Protein AF-A0A7G3AH20-F1 (afdb_monomer)

Structure (mmCIF, N/CA/C/O backbone):
data_AF-A0A7G3AH20-F1
#
_entry.id   AF-A0A7G3AH20-F1
#
loop_
_atom_site.group_PDB
_atom_site.id
_atom_site.type_symbol
_atom_site.label_atom_id
_atom_site.label_alt_id
_atom_site.label_comp_id
_atom_site.label_asym_id
_atom_site.label_entity_id
_atom_site.label_seq_id
_atom_site.pdbx_PDB_ins_code
_atom_site.Cartn_x
_atom_site.Cartn_y
_atom_site.Cartn_z
_atom_site.occupancy
_atom_site.B_iso_or_equiv
_atom_site.auth_seq_id
_atom_site.auth_comp_id
_atom_site.auth_asym_id
_atom_site.auth_atom_id
_atom_site.pdbx_PDB_model_num
ATOM 1 N N . MET A 1 1 ? 38.135 8.025 14.217 1.00 63.28 1 MET A N 1
ATOM 2 C CA . MET A 1 1 ? 37.709 9.437 14.340 1.00 63.28 1 MET A CA 1
ATOM 3 C C . MET A 1 1 ? 37.229 10.011 13.008 1.00 63.28 1 MET A C 1
ATOM 5 O O . MET A 1 1 ? 36.113 10.492 12.953 1.00 63.28 1 MET A O 1
ATOM 9 N N . LEU A 1 2 ? 37.978 9.910 11.902 1.00 77.06 2 LEU A N 1
ATOM 10 C CA . LEU A 1 2 ? 37.491 10.409 10.600 1.00 77.06 2 LEU A CA 1
ATOM 11 C C . LEU A 1 2 ? 36.298 9.595 10.045 1.00 77.06 2 LEU A C 1
ATOM 13 O O . LEU A 1 2 ? 35.326 10.167 9.565 1.00 77.06 2 LEU A O 1
ATOM 17 N N . LEU A 1 3 ? 36.318 8.267 10.230 1.00 77.50 3 LEU A N 1
ATOM 18 C CA . LEU A 1 3 ? 35.213 7.364 9.872 1.00 77.50 3 LEU A CA 1
ATOM 19 C C . LEU A 1 3 ? 33.913 7.673 10.640 1.00 77.50 3 LEU A C 1
ATOM 21 O O . LEU A 1 3 ? 32.831 7.589 10.074 1.00 77.50 3 LEU A O 1
ATOM 25 N N . THR A 1 4 ? 34.009 8.062 11.916 1.00 86.62 4 THR A N 1
ATOM 26 C CA . THR A 1 4 ? 32.836 8.378 12.746 1.00 86.62 4 THR A CA 1
ATOM 27 C C . THR A 1 4 ? 32.187 9.690 12.319 1.00 86.62 4 THR A C 1
ATOM 29 O O . THR A 1 4 ? 30.966 9.750 12.230 1.00 86.62 4 THR A O 1
ATOM 32 N N . PHE A 1 5 ? 32.978 10.711 11.965 1.00 83.31 5 PHE A N 1
ATOM 33 C CA . PHE A 1 5 ? 32.441 11.948 11.386 1.00 83.31 5 PHE A CA 1
ATOM 34 C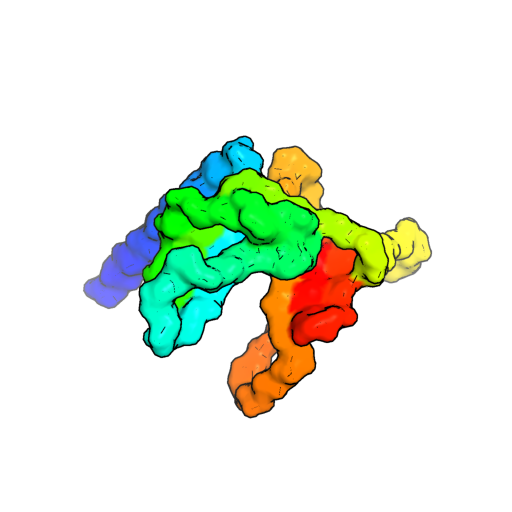 C . PHE A 1 5 ? 31.825 11.715 10.003 1.00 83.31 5 PHE A C 1
ATOM 36 O O . PHE A 1 5 ? 30.760 12.255 9.717 1.00 83.31 5 PHE A O 1
ATOM 43 N N . TYR A 1 6 ? 32.438 10.869 9.168 1.00 86.38 6 TYR A N 1
ATOM 44 C CA . TYR A 1 6 ? 31.867 10.500 7.871 1.00 86.38 6 TYR A CA 1
ATOM 45 C C . TYR A 1 6 ? 30.540 9.743 8.021 1.00 86.38 6 TYR A C 1
ATOM 47 O O . TYR A 1 6 ? 29.559 10.079 7.364 1.00 86.38 6 TYR A O 1
ATOM 55 N N . TYR A 1 7 ? 30.475 8.771 8.933 1.00 86.62 7 TYR A N 1
ATOM 56 C CA . TYR A 1 7 ? 29.250 8.028 9.227 1.00 86.62 7 TYR A CA 1
ATOM 57 C C . TYR A 1 7 ? 28.148 8.927 9.804 1.00 86.62 7 TYR A C 1
ATOM 59 O O . TYR A 1 7 ? 26.987 8.828 9.408 1.00 86.62 7 TYR A O 1
ATOM 67 N N . MET A 1 8 ? 28.508 9.857 10.691 1.00 89.12 8 MET A N 1
ATOM 68 C CA . MET A 1 8 ? 27.584 10.854 11.233 1.00 89.12 8 MET A CA 1
ATOM 69 C C . MET A 1 8 ? 27.041 11.777 10.130 1.00 89.12 8 MET A C 1
ATOM 71 O O . MET A 1 8 ? 25.841 12.028 10.070 1.00 89.12 8 MET A O 1
ATOM 75 N N . ALA A 1 9 ? 27.895 12.237 9.213 1.00 84.69 9 ALA A N 1
ATOM 76 C CA . ALA A 1 9 ? 27.461 13.046 8.077 1.00 84.69 9 ALA A CA 1
ATOM 77 C C . ALA A 1 9 ? 26.563 12.247 7.114 1.00 84.69 9 ALA A C 1
ATOM 79 O O . ALA A 1 9 ? 25.545 12.756 6.647 1.00 84.69 9 ALA A O 1
ATOM 80 N N . ALA A 1 10 ? 26.895 10.981 6.851 1.00 81.88 10 ALA A N 1
ATOM 81 C CA . ALA A 1 10 ? 26.105 10.107 5.990 1.00 81.88 10 ALA A CA 1
ATOM 82 C C . ALA A 1 10 ? 24.710 9.825 6.573 1.00 81.88 10 ALA A C 1
ATOM 84 O O . ALA A 1 10 ? 23.712 9.993 5.873 1.00 81.88 10 ALA A O 1
ATOM 85 N N . THR A 1 11 ? 24.626 9.474 7.858 1.00 84.50 11 THR A N 1
ATOM 86 C CA . THR A 1 11 ? 23.344 9.246 8.552 1.00 84.50 11 THR A CA 1
ATOM 87 C C . THR A 1 11 ? 22.512 10.523 8.646 1.00 84.50 11 THR A C 1
ATOM 89 O O . THR A 1 11 ? 21.292 10.473 8.469 1.00 84.50 11 THR A O 1
ATOM 92 N N . TRP A 1 12 ? 23.150 11.685 8.817 1.00 87.19 12 TRP A N 1
ATOM 93 C CA . TRP A 1 12 ? 22.473 12.982 8.759 1.00 87.19 12 TRP A CA 1
ATOM 94 C C . TRP A 1 12 ? 21.849 13.240 7.384 1.00 87.19 12 TRP A C 1
ATOM 96 O O . TRP A 1 12 ? 20.662 13.556 7.284 1.00 87.19 12 TRP A O 1
ATOM 106 N N . ILE A 1 13 ? 22.630 13.090 6.309 1.00 80.56 13 ILE A N 1
ATOM 107 C CA . ILE A 1 13 ? 22.155 13.310 4.935 1.00 80.56 13 ILE A CA 1
ATOM 108 C C . ILE A 1 13 ? 21.027 12.330 4.599 1.00 80.56 13 ILE A C 1
ATOM 110 O O . ILE A 1 13 ? 20.018 12.732 4.019 1.00 80.56 13 ILE A O 1
ATOM 114 N N . GLN A 1 14 ? 21.165 11.060 4.983 1.00 78.56 14 GLN A N 1
ATOM 115 C CA . GLN A 1 14 ? 20.120 10.052 4.799 1.00 78.56 14 GLN A CA 1
ATOM 116 C C . GLN A 1 14 ? 18.836 10.423 5.546 1.00 78.56 14 GLN A C 1
ATOM 118 O O . GLN A 1 14 ? 17.768 10.427 4.934 1.00 78.56 14 GLN A O 1
ATOM 123 N N . SER A 1 15 ? 18.940 10.815 6.818 1.00 80.25 15 SER A N 1
ATOM 124 C CA . SER A 1 15 ? 17.786 11.241 7.621 1.00 80.25 15 SER A CA 1
ATOM 125 C C . SER A 1 15 ? 17.086 12.443 6.992 1.00 80.25 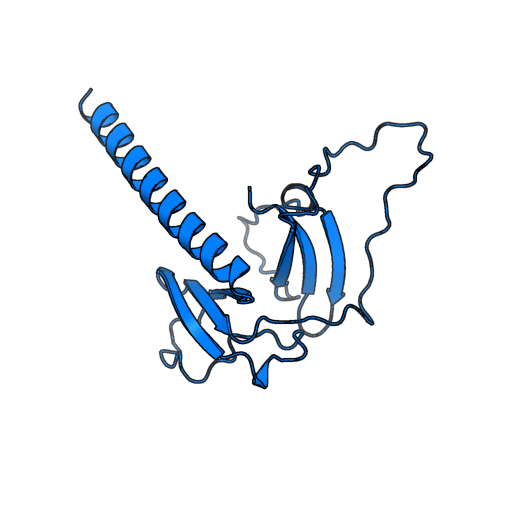15 SER A C 1
ATOM 127 O O . SER A 1 15 ? 15.861 12.468 6.895 1.00 80.25 15 SER A O 1
ATOM 129 N N . TRP A 1 16 ? 17.848 13.419 6.489 1.00 77.31 16 TRP A N 1
ATOM 130 C CA . TRP A 1 16 ? 17.282 14.587 5.816 1.00 77.31 16 TRP A CA 1
ATOM 131 C C . TRP A 1 16 ? 16.556 14.223 4.516 1.00 77.31 16 TRP A C 1
ATOM 133 O O . TRP A 1 16 ? 15.446 14.703 4.270 1.00 77.31 16 TRP A O 1
ATOM 143 N N . ARG A 1 17 ? 17.141 13.333 3.706 1.00 80.38 17 ARG A N 1
ATOM 144 C CA . ARG A 1 17 ? 16.506 12.831 2.478 1.00 80.38 17 ARG A CA 1
ATOM 145 C C . ARG A 1 17 ? 15.203 12.097 2.783 1.00 80.38 17 ARG A C 1
ATOM 147 O O . ARG A 1 17 ? 14.208 12.374 2.119 1.00 80.38 17 ARG A O 1
ATOM 154 N N . LEU A 1 18 ? 15.192 11.228 3.795 1.00 78.94 18 LEU A N 1
ATOM 155 C CA . LEU A 1 18 ? 13.996 10.487 4.204 1.00 78.94 18 LEU A CA 1
ATOM 156 C C . LEU A 1 18 ? 12.885 11.443 4.651 1.00 78.94 18 LEU A C 1
ATOM 158 O O . LEU A 1 18 ? 11.756 11.350 4.178 1.00 78.94 18 LEU A O 1
ATOM 162 N N . ARG A 1 19 ? 13.235 12.434 5.479 1.00 80.69 19 ARG A N 1
ATOM 163 C CA . ARG A 1 19 ? 12.296 13.443 5.988 1.00 80.69 19 ARG A CA 1
ATOM 164 C C . ARG A 1 19 ? 11.688 14.298 4.874 1.00 80.69 19 ARG A C 1
ATOM 166 O O . ARG A 1 19 ? 10.519 14.654 4.948 1.00 80.69 19 ARG A O 1
ATOM 173 N N . SER A 1 20 ? 12.473 14.612 3.842 1.00 79.19 20 SER A N 1
ATOM 174 C CA . SER A 1 20 ? 12.021 15.356 2.658 1.00 79.19 20 SER A CA 1
ATOM 175 C C . SER A 1 20 ? 11.088 14.532 1.765 1.00 79.19 20 SER A C 1
ATOM 177 O O . SER A 1 20 ? 10.091 15.046 1.263 1.00 79.19 20 SER A O 1
ATOM 179 N N . VAL A 1 21 ? 11.376 13.241 1.571 1.00 78.50 21 VAL A N 1
ATOM 180 C CA . VAL A 1 21 ? 10.478 12.336 0.832 1.00 78.50 21 VAL A CA 1
ATOM 181 C C . VAL A 1 21 ? 9.167 12.165 1.589 1.00 78.50 21 VAL A C 1
ATOM 183 O O . VAL A 1 21 ? 8.098 12.300 1.000 1.00 78.50 21 VAL A O 1
ATOM 186 N N . PHE A 1 22 ? 9.253 11.946 2.896 1.00 80.00 22 PHE A N 1
ATOM 187 C CA . PHE A 1 22 ? 8.095 11.791 3.758 1.00 80.00 22 PHE A CA 1
ATOM 188 C C . PHE A 1 22 ? 7.206 13.039 3.749 1.00 80.00 22 PHE A C 1
ATOM 190 O O . PHE A 1 22 ? 6.019 12.929 3.474 1.00 80.00 22 PHE A O 1
ATOM 197 N N . SER A 1 23 ? 7.772 14.242 3.910 1.00 79.94 23 SER A N 1
ATOM 198 C CA . SER A 1 23 ? 6.975 15.476 3.864 1.00 79.94 23 SER A CA 1
ATOM 199 C C . SER A 1 23 ? 6.276 15.689 2.516 1.00 79.94 23 SER A C 1
ATOM 201 O O . SER A 1 23 ? 5.142 16.169 2.479 1.00 79.94 23 SER A O 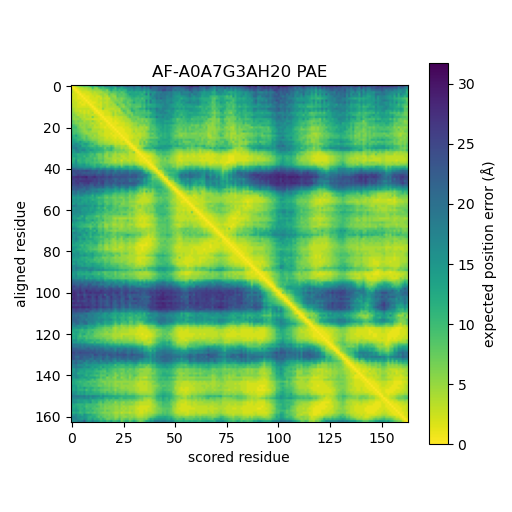1
ATOM 203 N N . ARG A 1 24 ? 6.911 15.286 1.406 1.00 80.19 24 ARG A N 1
ATOM 204 C CA . ARG A 1 24 ? 6.290 15.297 0.071 1.00 80.19 24 ARG A CA 1
ATOM 205 C C . ARG A 1 24 ? 5.142 14.298 -0.033 1.00 80.19 24 ARG A C 1
ATOM 207 O O . ARG A 1 24 ? 4.104 14.649 -0.581 1.00 80.19 24 ARG A O 1
ATOM 214 N N . ILE A 1 25 ? 5.317 13.084 0.488 1.00 80.81 25 ILE A N 1
ATOM 215 C CA . ILE A 1 25 ? 4.277 12.048 0.511 1.00 80.81 25 ILE A CA 1
ATOM 216 C C . ILE A 1 25 ? 3.076 12.533 1.327 1.00 80.81 25 ILE A C 1
ATOM 218 O O . ILE A 1 25 ? 1.964 12.558 0.803 1.00 80.81 25 ILE A O 1
ATOM 222 N N . THR A 1 26 ? 3.303 13.005 2.556 1.00 79.06 26 THR A N 1
ATOM 223 C CA . THR A 1 26 ? 2.243 13.508 3.441 1.00 79.06 26 THR A CA 1
ATOM 224 C C . THR A 1 26 ? 1.482 14.665 2.800 1.00 79.06 26 THR A C 1
ATOM 226 O O . THR A 1 26 ? 0.257 14.641 2.756 1.00 79.06 26 THR A O 1
ATOM 229 N N . SER A 1 27 ? 2.194 15.639 2.220 1.00 77.44 27 SER A N 1
ATOM 230 C CA . SER A 1 27 ? 1.568 16.777 1.534 1.00 77.44 27 SER A CA 1
ATOM 231 C C . SER A 1 27 ? 0.703 16.357 0.344 1.00 77.44 27 SER A C 1
ATOM 233 O O . SER A 1 27 ? -0.280 17.028 0.040 1.00 77.44 27 SER A O 1
ATOM 235 N N . LYS A 1 28 ? 1.064 15.280 -0.361 1.00 78.31 28 LYS A N 1
ATOM 236 C CA . LYS A 1 28 ? 0.314 14.810 -1.533 1.00 78.31 28 LYS A CA 1
ATOM 237 C C . LYS A 1 28 ? -0.876 13.941 -1.141 1.00 78.31 28 LYS A C 1
ATOM 239 O O . LYS A 1 28 ? -1.934 14.069 -1.751 1.00 78.31 28 LYS A O 1
ATOM 244 N N . LEU A 1 29 ? -0.747 13.145 -0.081 1.00 76.31 29 LEU A N 1
ATOM 245 C CA . LEU A 1 29 ? -1.862 12.400 0.511 1.00 76.31 29 LEU A CA 1
ATOM 246 C C . LEU A 1 29 ? -2.986 13.339 0.976 1.00 76.31 29 LEU A C 1
ATOM 248 O O . LEU A 1 29 ? -4.157 13.056 0.732 1.00 76.31 29 LEU A O 1
ATOM 252 N N . THR A 1 30 ? -2.647 14.502 1.544 1.00 72.62 30 THR A N 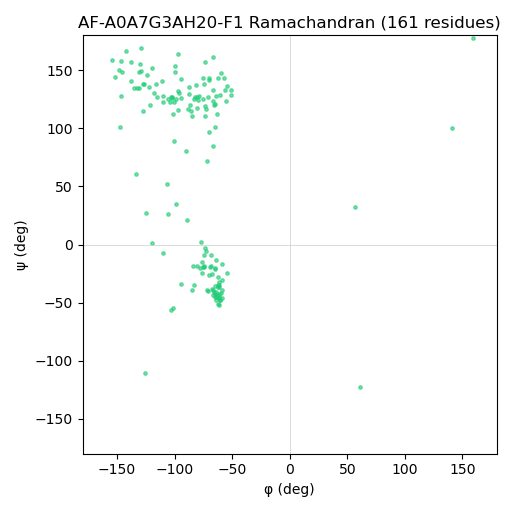1
ATOM 253 C CA . THR A 1 30 ? -3.647 15.510 1.942 1.00 72.62 30 THR A CA 1
ATOM 254 C C . THR A 1 30 ? -4.368 16.179 0.764 1.00 72.62 30 THR A C 1
ATOM 256 O O . THR A 1 30 ? -5.444 16.735 0.948 1.00 72.62 30 THR A O 1
ATOM 259 N N . GLU A 1 31 ? -3.825 16.107 -0.458 1.00 76.56 31 GLU A N 1
ATOM 260 C CA . GLU A 1 31 ? -4.429 16.666 -1.683 1.00 76.56 31 GLU A CA 1
ATOM 261 C C . GLU A 1 31 ? -5.366 15.663 -2.405 1.00 76.56 31 GLU A C 1
ATOM 263 O O . GLU A 1 31 ? -5.615 15.802 -3.605 1.00 76.56 31 GLU A O 1
ATOM 268 N N . HIS A 1 32 ? -5.875 14.636 -1.707 1.00 78.62 32 HIS A N 1
ATOM 269 C CA . HIS A 1 32 ? -6.666 13.530 -2.279 1.00 78.62 32 HIS A CA 1
ATOM 270 C C . HIS A 1 32 ? -5.946 12.766 -3.408 1.00 78.62 32 HIS A C 1
ATOM 272 O O . HIS A 1 32 ? -6.577 12.271 -4.349 1.00 78.62 32 HIS A O 1
ATOM 278 N N . MET A 1 33 ? -4.616 12.674 -3.331 1.00 85.81 33 MET A N 1
ATOM 279 C CA . MET A 1 33 ? -3.809 11.858 -4.241 1.00 85.81 33 MET A CA 1
ATOM 280 C C . MET A 1 33 ? -3.447 10.529 -3.592 1.00 85.81 33 MET A C 1
ATOM 282 O O . MET A 1 33 ? -3.310 10.433 -2.373 1.00 85.81 33 MET A O 1
ATOM 286 N N . SER A 1 34 ? -3.223 9.517 -4.424 1.00 88.56 34 SER A N 1
ATOM 287 C CA . SER A 1 34 ? -2.650 8.245 -3.978 1.00 88.56 34 SER A CA 1
ATOM 288 C C . SER A 1 34 ? -1.167 8.200 -4.300 1.00 88.56 34 SER A C 1
ATOM 290 O O . SER A 1 34 ? -0.722 8.775 -5.293 1.00 88.56 34 SER A O 1
ATOM 292 N N . VAL A 1 35 ? -0.394 7.516 -3.465 1.00 90.12 35 VAL A N 1
ATOM 293 C CA . VAL A 1 35 ? 1.023 7.253 -3.716 1.00 90.12 35 VAL A CA 1
ATOM 294 C C . VAL A 1 35 ? 1.177 5.772 -4.012 1.00 90.12 35 VAL A C 1
ATOM 296 O O . VAL A 1 35 ? 0.703 4.944 -3.241 1.00 90.12 35 VAL A O 1
ATOM 299 N N . VAL A 1 36 ? 1.829 5.447 -5.125 1.00 90.12 36 VAL A N 1
ATOM 300 C CA . VAL A 1 36 ? 2.036 4.065 -5.566 1.00 90.12 36 VAL A CA 1
ATOM 301 C C . VAL A 1 36 ? 3.519 3.791 -5.715 1.00 90.12 36 VAL A C 1
ATOM 303 O O . VAL A 1 36 ? 4.252 4.590 -6.306 1.00 90.12 36 VAL A O 1
ATOM 306 N N . PHE A 1 37 ? 3.936 2.634 -5.208 1.00 89.25 37 PHE A N 1
ATOM 307 C CA . PHE A 1 37 ? 5.275 2.093 -5.379 1.00 89.25 37 PHE A CA 1
ATOM 308 C C . PHE A 1 37 ? 5.197 0.801 -6.181 1.00 89.25 37 PHE A C 1
ATOM 310 O O . PHE A 1 37 ? 4.439 -0.096 -5.828 1.00 89.25 37 PHE A O 1
ATOM 317 N N . TYR A 1 38 ? 5.969 0.709 -7.260 1.00 85.81 38 TYR A N 1
ATOM 318 C CA . TYR A 1 38 ? 5.989 -0.472 -8.117 1.00 85.81 38 TYR A CA 1
ATOM 319 C C . TYR A 1 38 ? 7.381 -0.705 -8.704 1.00 85.81 38 TYR A C 1
ATOM 321 O O . TYR A 1 38 ? 8.201 0.215 -8.812 1.00 85.81 38 TYR A O 1
ATOM 329 N N . ASN A 1 39 ? 7.634 -1.951 -9.098 1.00 82.38 39 ASN A N 1
ATOM 330 C CA . ASN A 1 39 ? 8.823 -2.332 -9.847 1.00 82.38 39 ASN A CA 1
ATOM 331 C C . ASN A 1 39 ? 8.458 -2.432 -11.325 1.00 82.38 39 ASN A C 1
ATOM 333 O O . ASN A 1 39 ? 7.546 -3.171 -11.685 1.00 82.38 39 ASN A O 1
ATOM 337 N N . LEU A 1 40 ? 9.176 -1.710 -12.183 1.00 75.81 40 LEU A N 1
ATOM 338 C CA . LEU A 1 40 ? 9.044 -1.861 -13.625 1.00 75.81 40 LEU A CA 1
ATOM 339 C C . LEU A 1 40 ? 10.145 -2.797 -14.149 1.00 75.81 40 LEU A C 1
ATOM 341 O O . LEU A 1 40 ? 11.314 -2.589 -13.807 1.00 75.81 40 LEU A O 1
ATOM 345 N N . PRO A 1 41 ? 9.816 -3.803 -14.980 1.00 66.75 41 PRO A N 1
ATOM 346 C CA . PRO A 1 41 ? 10.823 -4.624 -15.638 1.00 66.75 41 PRO A CA 1
ATOM 347 C C . PRO A 1 41 ? 11.781 -3.744 -16.446 1.00 66.75 41 PRO A C 1
ATOM 349 O O . PRO A 1 41 ? 11.343 -2.882 -17.208 1.00 66.75 41 PRO A O 1
ATOM 352 N N . SER A 1 42 ? 13.088 -3.972 -16.298 1.00 59.72 42 SER A N 1
ATOM 353 C CA . SER A 1 42 ? 14.152 -3.155 -16.905 1.00 59.72 42 SER A CA 1
ATOM 354 C C . SER A 1 42 ? 14.096 -3.070 -18.437 1.00 59.72 42 SER A C 1
ATOM 356 O O . SER A 1 42 ? 14.729 -2.197 -19.021 1.00 59.72 42 SER A O 1
ATOM 358 N N . GLU A 1 43 ? 13.353 -3.965 -19.091 1.00 57.28 43 GLU A N 1
ATOM 359 C CA . GLU A 1 43 ? 13.214 -4.027 -20.550 1.00 57.28 43 GLU A CA 1
ATOM 360 C C . GLU A 1 43 ? 12.138 -3.075 -21.097 1.00 57.28 43 GLU A C 1
ATOM 362 O O . GLU A 1 43 ? 12.168 -2.715 -22.274 1.00 57.28 43 GLU A O 1
ATOM 367 N N . ILE A 1 44 ? 11.214 -2.603 -20.252 1.00 56.84 44 ILE A N 1
ATOM 368 C CA . ILE A 1 44 ? 10.103 -1.738 -20.664 1.00 56.84 44 ILE A CA 1
ATOM 369 C C . ILE A 1 44 ? 10.455 -0.288 -20.310 1.00 56.84 44 ILE A C 1
ATOM 371 O O . ILE A 1 44 ? 10.145 0.221 -19.234 1.00 56.84 44 ILE A O 1
ATOM 375 N N . ASN A 1 45 ? 11.113 0.410 -21.238 1.00 53.75 45 ASN A N 1
ATOM 376 C CA . ASN A 1 45 ? 11.406 1.846 -21.107 1.00 53.75 45 ASN A CA 1
ATOM 377 C C . ASN A 1 45 ? 10.165 2.748 -21.287 1.00 53.75 45 ASN A C 1
ATOM 379 O O . ASN A 1 45 ? 10.237 3.958 -21.066 1.00 53.75 45 ASN A O 1
ATOM 383 N N . GLU A 1 46 ? 9.008 2.188 -21.646 1.00 53.44 46 GLU A N 1
ATOM 384 C CA . GLU A 1 46 ? 7.778 2.942 -21.894 1.00 53.44 46 GLU A CA 1
ATOM 385 C C . GLU A 1 46 ? 6.934 3.107 -20.624 1.00 53.44 46 GLU A C 1
ATOM 387 O O . GLU A 1 46 ? 5.925 2.441 -20.394 1.00 53.44 46 GLU A O 1
ATOM 392 N N . VAL A 1 47 ? 7.334 4.078 -19.803 1.00 53.69 47 VAL A N 1
ATOM 393 C CA . VAL A 1 47 ? 6.596 4.540 -18.609 1.00 53.69 47 VAL A CA 1
ATOM 394 C C . VAL A 1 47 ? 5.152 4.958 -18.936 1.00 53.69 47 VAL A C 1
ATOM 396 O O . VAL A 1 47 ? 4.288 4.934 -18.067 1.00 53.69 47 VAL A O 1
ATOM 399 N N . ALA A 1 48 ? 4.888 5.345 -20.186 1.00 50.12 48 ALA A N 1
ATOM 400 C CA . ALA A 1 48 ? 3.630 5.953 -20.606 1.00 50.12 48 ALA A CA 1
ATOM 401 C C . ALA A 1 48 ? 2.461 4.963 -20.760 1.00 50.12 48 ALA A C 1
ATOM 403 O O . ALA A 1 48 ? 1.311 5.379 -20.627 1.00 50.12 48 ALA A O 1
ATOM 404 N N . ASN A 1 49 ? 2.738 3.676 -21.010 1.00 51.00 49 ASN A N 1
ATOM 405 C CA . ASN A 1 49 ? 1.708 2.697 -21.391 1.00 51.00 49 ASN A CA 1
ATOM 406 C C . ASN A 1 49 ? 1.414 1.645 -20.313 1.00 51.00 49 ASN A C 1
ATOM 408 O O . ASN A 1 49 ? 0.471 0.871 -20.458 1.00 51.00 49 ASN A O 1
ATOM 412 N N . THR A 1 50 ? 2.187 1.617 -19.224 1.00 59.06 50 THR A N 1
ATOM 413 C CA . THR A 1 50 ? 1.949 0.666 -18.130 1.00 59.06 50 THR A CA 1
ATOM 414 C C . THR A 1 50 ? 0.871 1.225 -17.207 1.00 59.06 50 THR A C 1
ATOM 416 O O . THR A 1 50 ? 0.995 2.350 -16.718 1.00 59.06 50 THR A O 1
ATOM 419 N N . SER A 1 51 ? -0.198 0.464 -16.962 1.00 65.12 51 SER A N 1
ATOM 420 C CA . SER A 1 51 ? -1.218 0.835 -15.980 1.00 65.12 51 SER A CA 1
ATOM 421 C C . SER A 1 51 ? -0.592 0.849 -14.585 1.00 65.12 51 SER A C 1
ATOM 423 O O . SER A 1 51 ? -0.372 -0.192 -13.980 1.00 65.12 51 SER A O 1
ATOM 425 N N . VAL A 1 52 ? -0.273 2.044 -14.082 1.00 76.31 52 VAL A N 1
ATOM 426 C CA . VAL A 1 52 ? 0.305 2.222 -12.736 1.00 76.31 52 VAL A CA 1
ATOM 427 C C . VAL A 1 52 ? -0.739 2.022 -11.637 1.00 76.31 52 VAL A C 1
ATOM 429 O O . VAL A 1 52 ? -0.394 1.766 -10.489 1.00 76.31 52 VAL A O 1
ATOM 432 N N . SER A 1 53 ? -2.025 2.127 -11.977 1.00 83.12 53 SER A N 1
ATOM 433 C CA . SER A 1 53 ? -3.087 1.768 -11.050 1.00 83.12 53 SER A CA 1
ATOM 434 C C . SER A 1 53 ? -3.329 0.265 -11.048 1.00 83.12 53 SER A C 1
ATOM 436 O O . SER A 1 53 ? -3.461 -0.332 -12.112 1.00 83.12 53 SER A O 1
ATOM 438 N N . SER A 1 54 ? -3.506 -0.289 -9.851 1.00 83.94 54 SER A N 1
ATOM 439 C CA . SER A 1 54 ? -4.023 -1.640 -9.646 1.00 83.94 54 SER A CA 1
ATOM 440 C C . SER A 1 54 ? -5.390 -1.828 -10.297 1.00 83.94 54 SER A C 1
ATOM 442 O O . SER A 1 54 ? -6.222 -0.916 -10.261 1.00 83.94 54 SER A O 1
ATOM 444 N N . GLU A 1 55 ? 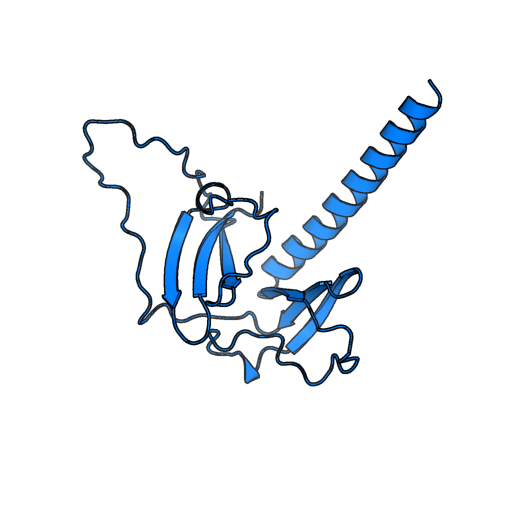-5.630 -3.021 -10.838 1.00 86.31 55 GLU A N 1
ATOM 445 C CA . GLU A 1 55 ? -6.923 -3.460 -11.381 1.00 86.31 55 GLU A CA 1
ATOM 446 C C . GLU A 1 55 ? -8.006 -3.567 -10.295 1.00 86.31 55 GLU A C 1
ATOM 448 O O . GLU A 1 55 ? -9.199 -3.515 -10.594 1.00 86.31 55 GLU A O 1
ATOM 453 N N . LEU A 1 56 ? -7.603 -3.682 -9.024 1.00 87.19 56 LEU A N 1
ATOM 454 C CA . LEU A 1 56 ? -8.513 -3.732 -7.878 1.00 87.19 56 LEU A CA 1
ATOM 455 C C . LEU A 1 56 ? -9.127 -2.364 -7.549 1.00 87.19 56 LEU A C 1
ATOM 457 O O . LEU A 1 56 ? -10.146 -2.281 -6.855 1.00 87.19 56 LEU A O 1
ATOM 461 N N . CYS A 1 57 ? -8.519 -1.285 -8.042 1.00 88.62 57 CYS A N 1
ATOM 462 C CA . CYS A 1 57 ? -9.031 0.064 -7.871 1.00 88.62 57 CYS A CA 1
ATOM 463 C C . CYS A 1 57 ? -10.175 0.319 -8.854 1.00 88.62 57 CYS A C 1
ATOM 465 O O . CYS A 1 57 ? -10.017 0.184 -10.061 1.00 88.62 57 CYS A O 1
ATOM 467 N N . SER A 1 58 ? -11.322 0.785 -8.370 1.00 87.56 58 SER A N 1
ATOM 468 C CA . SER A 1 58 ? -12.503 1.030 -9.208 1.00 87.56 58 SER A CA 1
ATOM 469 C C . SER A 1 58 ? -12.281 2.093 -10.292 1.00 87.56 58 SER A C 1
ATOM 471 O O . SER A 1 58 ? -12.887 2.048 -11.361 1.00 87.56 58 SER A O 1
ATOM 473 N N . ASN A 1 59 ? -11.372 3.033 -10.037 1.00 88.56 59 ASN A N 1
ATOM 474 C CA . ASN A 1 59 ? -11.021 4.140 -10.919 1.00 88.56 59 ASN A CA 1
ATOM 475 C C . ASN A 1 59 ? -9.658 3.954 -11.607 1.00 88.56 59 ASN A C 1
ATOM 477 O O . ASN A 1 59 ? -9.018 4.939 -11.987 1.00 88.56 59 ASN A O 1
ATOM 481 N N . TYR A 1 60 ? -9.215 2.707 -11.797 1.00 85.56 60 TYR A N 1
ATOM 482 C CA . TYR A 1 60 ? -7.884 2.408 -12.334 1.00 85.56 60 TYR A CA 1
ATOM 483 C C . TYR A 1 60 ? -7.603 2.984 -13.726 1.00 85.56 60 TYR A C 1
ATOM 485 O O . TYR A 1 60 ? -6.471 3.350 -14.030 1.00 85.56 60 TYR A O 1
ATOM 493 N N . THR A 1 61 ? -8.632 3.132 -14.562 1.00 85.44 61 THR A N 1
ATOM 494 C CA . THR A 1 61 ? -8.519 3.726 -15.906 1.00 85.44 61 THR A CA 1
ATOM 495 C C . THR A 1 61 ? -8.444 5.256 -15.894 1.00 85.44 61 THR A C 1
ATOM 497 O O . THR A 1 61 ? -7.999 5.872 -16.870 1.00 85.44 61 THR A O 1
ATOM 500 N N . GLN A 1 62 ? -8.888 5.877 -14.800 1.00 85.38 62 GLN A N 1
ATOM 501 C CA . GLN A 1 62 ? -8.969 7.328 -14.637 1.00 85.38 62 GLN A CA 1
ATOM 502 C C . GLN A 1 62 ? -7.730 7.888 -13.938 1.00 85.38 62 GLN A C 1
ATOM 504 O O . GLN A 1 62 ? -7.304 8.994 -14.264 1.00 85.38 62 GLN A O 1
ATOM 509 N N . ALA A 1 63 ? -7.149 7.132 -13.001 1.00 83.75 63 ALA A N 1
ATOM 510 C CA . ALA A 1 63 ? -5.951 7.522 -12.271 1.00 83.75 63 ALA A CA 1
ATOM 511 C C . ALA A 1 63 ? -4.739 7.636 -13.212 1.00 83.75 63 ALA A C 1
ATOM 513 O O . ALA A 1 63 ? -4.348 6.676 -13.879 1.00 83.75 63 ALA A O 1
ATOM 514 N N . ARG A 1 64 ? -4.127 8.824 -13.266 1.00 85.88 64 ARG A N 1
ATOM 515 C CA . ARG A 1 64 ? -2.920 9.102 -14.059 1.00 85.88 64 ARG A CA 1
ATOM 516 C C . ARG A 1 64 ? -1.776 9.543 -13.160 1.00 85.88 64 ARG A C 1
ATOM 518 O O . ARG A 1 64 ? -1.997 10.133 -12.104 1.00 85.88 64 ARG A O 1
ATOM 525 N N . ILE A 1 65 ? -0.554 9.269 -13.610 1.00 87.31 65 ILE A N 1
ATOM 526 C CA . ILE A 1 65 ? 0.666 9.733 -12.948 1.00 87.31 65 ILE A CA 1
ATOM 527 C C . ILE A 1 65 ? 0.706 11.256 -13.013 1.00 87.31 65 ILE A C 1
ATOM 529 O O . ILE A 1 65 ? 0.593 11.830 -14.097 1.00 87.31 65 ILE A O 1
ATOM 533 N N . ARG A 1 66 ? 0.888 11.895 -11.857 1.00 85.12 66 ARG A N 1
ATOM 534 C CA . ARG A 1 66 ? 1.057 13.346 -11.762 1.00 85.12 66 ARG A CA 1
ATOM 535 C C . ARG A 1 66 ? 2.515 13.718 -11.534 1.00 85.12 66 ARG A C 1
ATOM 537 O O . ARG A 1 66 ? 3.085 14.422 -12.357 1.00 85.12 66 ARG A O 1
ATOM 544 N N . ASP A 1 67 ? 3.117 13.189 -10.471 1.00 83.06 67 ASP A N 1
ATOM 545 C CA . ASP A 1 67 ? 4.508 13.449 -10.102 1.00 83.06 67 ASP A CA 1
ATOM 546 C C . ASP A 1 67 ? 5.264 12.143 -9.812 1.00 83.06 67 ASP A C 1
ATOM 548 O O . ASP A 1 67 ? 4.710 11.174 -9.290 1.00 83.06 67 ASP A O 1
ATOM 552 N N . VAL A 1 68 ? 6.566 12.125 -10.102 1.00 84.31 68 VAL A N 1
ATOM 553 C CA . VAL A 1 68 ? 7.477 11.048 -9.684 1.00 84.31 68 VAL A CA 1
ATOM 554 C C . VAL A 1 68 ? 8.194 11.493 -8.412 1.00 84.31 68 VAL A C 1
ATOM 556 O O . VAL A 1 68 ? 8.944 12.468 -8.419 1.00 84.31 68 VAL A O 1
ATOM 559 N N . LEU A 1 69 ? 7.958 10.785 -7.308 1.00 81.81 69 LEU A N 1
ATOM 560 C CA . LEU A 1 69 ? 8.543 11.090 -5.999 1.00 81.81 69 LEU A CA 1
ATOM 561 C C . LEU A 1 69 ? 9.929 10.474 -5.839 1.00 81.81 69 LEU A C 1
ATOM 563 O O . LEU A 1 69 ? 10.822 11.083 -5.246 1.00 81.81 69 LEU A O 1
ATOM 567 N N . TRP A 1 70 ? 10.094 9.255 -6.346 1.00 79.94 70 TRP A N 1
ATOM 568 C CA . TRP A 1 70 ? 11.310 8.480 -6.172 1.00 79.94 70 TRP A CA 1
ATOM 569 C C . TRP A 1 70 ? 11.533 7.524 -7.341 1.00 79.94 70 TRP A C 1
ATOM 571 O O . TRP A 1 70 ? 10.594 6.957 -7.897 1.00 79.94 70 TRP A O 1
ATOM 581 N N . HIS A 1 71 ? 12.798 7.341 -7.698 1.00 81.62 71 HIS A N 1
ATOM 582 C CA . HIS A 1 71 ? 13.232 6.394 -8.710 1.00 81.62 71 HIS A CA 1
ATOM 583 C C . HIS A 1 71 ? 14.603 5.841 -8.326 1.00 81.62 71 HIS A C 1
ATOM 585 O O . HIS A 1 71 ? 15.528 6.609 -8.044 1.00 81.62 71 HIS A O 1
ATOM 591 N N . SER A 1 72 ? 14.724 4.516 -8.308 1.00 80.56 72 SER A N 1
ATOM 592 C CA . SER A 1 72 ? 15.977 3.810 -8.047 1.00 80.56 72 SER A CA 1
ATOM 593 C C . SER A 1 72 ? 16.001 2.502 -8.834 1.00 80.56 72 SER A C 1
ATOM 595 O O . SER A 1 72 ? 15.369 1.523 -8.442 1.00 80.56 72 SER A O 1
ATOM 597 N N . GLY A 1 73 ? 16.715 2.476 -9.963 1.00 81.69 73 GLY A N 1
ATOM 598 C CA . GLY A 1 73 ? 16.762 1.297 -10.834 1.00 81.69 73 GLY A CA 1
ATOM 599 C C . GLY A 1 73 ? 15.374 0.931 -11.371 1.00 81.69 73 GLY A C 1
ATOM 600 O O . GLY A 1 73 ? 14.714 1.762 -11.987 1.00 81.69 73 GLY A O 1
ATOM 601 N N . SER A 1 74 ? 14.909 -0.294 -11.125 1.00 80.69 74 SER A N 1
ATOM 602 C CA . SER A 1 74 ? 13.558 -0.745 -11.501 1.00 80.69 74 SER A CA 1
ATOM 603 C C . SER A 1 74 ? 12.453 -0.211 -10.584 1.00 80.69 74 SER A C 1
ATOM 605 O O . SER A 1 74 ? 11.282 -0.257 -10.954 1.00 80.69 74 SER A O 1
ATOM 607 N N . GLN A 1 75 ? 12.796 0.317 -9.409 1.00 84.88 75 GLN A N 1
ATOM 608 C CA . GLN A 1 75 ? 11.825 0.744 -8.405 1.00 84.88 75 GLN A CA 1
ATOM 609 C C . GLN A 1 75 ? 11.387 2.187 -8.654 1.00 84.88 75 GLN A C 1
ATOM 611 O O . GLN A 1 75 ? 12.210 3.075 -8.934 1.00 84.88 75 GLN A O 1
ATOM 616 N N . ARG A 1 76 ? 10.082 2.435 -8.554 1.00 84.88 76 ARG A N 1
ATOM 617 C CA . ARG A 1 76 ? 9.486 3.757 -8.769 1.00 84.88 76 ARG A CA 1
ATOM 618 C C . ARG A 1 76 ? 8.422 4.048 -7.726 1.00 84.88 76 ARG A C 1
ATOM 620 O O . ARG A 1 76 ? 7.655 3.167 -7.360 1.00 84.88 76 ARG A O 1
ATOM 627 N N . GLY A 1 77 ? 8.388 5.298 -7.278 1.00 88.12 77 GLY A N 1
ATOM 628 C CA . GLY A 1 77 ? 7.346 5.866 -6.431 1.00 88.12 77 GLY A CA 1
ATOM 629 C C . GLY A 1 77 ? 6.718 7.067 -7.127 1.00 88.12 77 GLY A C 1
ATOM 630 O O . GLY A 1 77 ? 7.419 8.037 -7.432 1.00 88.12 77 GLY A O 1
ATOM 631 N N . CYS A 1 78 ? 5.415 7.014 -7.383 1.00 88.19 78 CYS A N 1
ATOM 632 C CA . CYS A 1 78 ? 4.678 8.032 -8.132 1.00 88.19 78 CYS A CA 1
ATOM 633 C C . CYS A 1 78 ? 3.418 8.471 -7.381 1.00 88.19 78 CYS A C 1
ATOM 635 O O . CYS A 1 78 ? 2.863 7.709 -6.591 1.00 88.19 78 CYS A O 1
ATOM 637 N N . THR A 1 79 ? 2.943 9.684 -7.659 1.00 89.56 79 THR A N 1
ATOM 638 C CA . THR A 1 79 ? 1.613 10.142 -7.242 1.00 89.56 79 THR A CA 1
ATOM 639 C C . THR A 1 79 ? 0.599 9.919 -8.355 1.00 89.56 79 THR A C 1
ATOM 641 O O . THR A 1 79 ? 0.895 10.112 -9.539 1.00 89.56 79 THR A O 1
ATOM 644 N N . LEU A 1 80 ? -0.611 9.531 -7.967 1.00 89.19 80 LEU A N 1
ATOM 645 C CA . LEU A 1 80 ? -1.746 9.326 -8.852 1.00 89.19 80 LEU A CA 1
ATOM 646 C C . LEU A 1 80 ? -2.868 10.312 -8.539 1.00 89.19 80 LEU A C 1
ATOM 648 O O . LEU A 1 80 ? -3.193 10.562 -7.375 1.00 89.19 80 LEU A O 1
ATOM 652 N N . PHE A 1 81 ? -3.477 10.840 -9.600 1.00 86.88 81 PHE A N 1
ATOM 653 C CA . PHE A 1 81 ? -4.677 11.665 -9.531 1.00 86.88 81 PHE A CA 1
ATOM 654 C C . PHE A 1 81 ? -5.688 11.232 -10.612 1.00 86.88 81 PHE A C 1
ATOM 656 O O . PHE A 1 81 ? -5.279 11.051 -11.763 1.00 86.88 81 PHE A O 1
ATOM 663 N N . PRO A 1 82 ? -6.992 11.093 -10.296 1.00 88.06 82 PRO A N 1
ATOM 664 C CA . PRO A 1 82 ? -7.603 11.205 -8.964 1.00 88.06 82 PRO A CA 1
ATOM 665 C C . PRO A 1 82 ? -7.156 10.085 -8.005 1.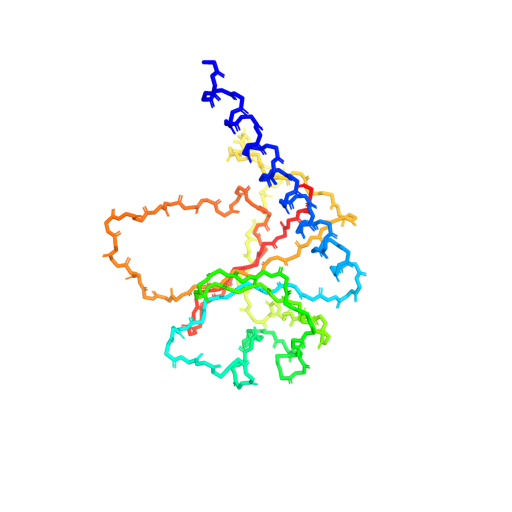00 88.06 82 PRO A C 1
ATOM 667 O O . PRO A 1 82 ? -6.652 9.055 -8.452 1.00 88.06 82 PRO A O 1
ATOM 670 N N . GLY A 1 83 ? -7.326 10.296 -6.694 1.00 87.12 83 GLY A N 1
ATOM 671 C CA . GLY A 1 83 ? -7.014 9.297 -5.669 1.00 87.12 83 GLY A CA 1
ATOM 672 C C . GLY A 1 83 ? -7.726 7.966 -5.923 1.00 87.12 83 GLY A C 1
ATOM 673 O O . GLY A 1 83 ? -8.898 7.931 -6.301 1.00 87.12 83 GLY A O 1
ATOM 674 N N . GLN A 1 84 ? -6.999 6.868 -5.764 1.00 89.69 84 GLN A N 1
ATOM 675 C CA . GLN A 1 84 ? -7.482 5.515 -5.998 1.00 89.69 84 GLN A CA 1
ATOM 676 C C . GLN A 1 84 ? -8.492 5.092 -4.933 1.00 89.69 84 GLN A C 1
ATOM 678 O O . GLN A 1 84 ? -8.350 5.411 -3.753 1.00 89.69 84 GLN A O 1
ATOM 683 N N . SER A 1 85 ? -9.506 4.342 -5.357 1.00 89.81 85 SER A N 1
ATOM 684 C CA . SER A 1 85 ? -10.547 3.816 -4.474 1.00 89.81 85 SER A CA 1
ATOM 685 C C . SER A 1 85 ? -10.763 2.331 -4.722 1.00 89.81 85 SER A C 1
ATOM 687 O O . SER A 1 85 ? -10.868 1.898 -5.869 1.00 89.81 85 SER A O 1
ATOM 689 N N . VAL A 1 86 ? -10.856 1.552 -3.646 1.00 91.12 86 VAL A N 1
ATOM 690 C CA . VAL A 1 86 ? -11.052 0.099 -3.698 1.00 91.12 86 VAL A CA 1
ATOM 691 C C . VAL A 1 86 ? -12.377 -0.248 -3.036 1.00 91.12 86 VAL A C 1
ATOM 693 O O . VAL A 1 86 ? -12.655 0.184 -1.917 1.00 91.12 86 VAL A O 1
ATOM 696 N N . PHE A 1 87 ? -13.200 -1.045 -3.717 1.00 90.25 87 PHE A N 1
ATOM 697 C CA . PHE A 1 87 ? -14.409 -1.602 -3.119 1.00 90.25 87 PHE A CA 1
ATOM 698 C C . PHE A 1 87 ? -14.074 -2.904 -2.396 1.00 90.25 87 PHE A C 1
ATOM 700 O O . PHE A 1 87 ? -13.631 -3.871 -3.010 1.00 90.25 87 PHE A O 1
ATOM 707 N N . LEU A 1 88 ? -14.339 -2.939 -1.089 1.00 88.06 88 LEU A N 1
ATOM 708 C CA . LEU A 1 88 ? -14.058 -4.098 -0.235 1.00 88.06 88 LEU A CA 1
ATOM 709 C C . LEU A 1 88 ? -15.019 -5.273 -0.442 1.00 88.06 88 LEU A C 1
ATOM 711 O O . LEU A 1 88 ? -14.865 -6.303 0.190 1.00 88.06 88 LEU A O 1
ATOM 715 N N . THR A 1 89 ? -16.039 -5.166 -1.289 1.00 86.06 89 THR A N 1
ATOM 716 C CA . THR A 1 89 ? -16.919 -6.304 -1.603 1.00 86.06 89 THR A CA 1
ATOM 717 C C . THR A 1 89 ? -16.479 -6.888 -2.944 1.00 86.06 89 THR A C 1
ATOM 719 O O . THR A 1 89 ? -16.460 -6.129 -3.912 1.00 86.06 89 THR A O 1
ATOM 722 N N . PRO A 1 90 ? -16.110 -8.183 -3.058 1.00 88.44 90 PRO A N 1
ATOM 723 C CA . PRO A 1 90 ? -16.313 -9.302 -2.122 1.00 88.44 90 PRO A CA 1
ATOM 724 C C . PRO A 1 90 ? -15.033 -9.761 -1.373 1.00 88.44 90 PRO A C 1
ATOM 726 O O . PRO A 1 90 ? -14.679 -10.936 -1.414 1.00 88.44 90 PRO A O 1
ATOM 729 N N . TRP A 1 91 ? -14.294 -8.858 -0.727 1.00 93.31 91 TRP A N 1
ATOM 730 C CA . TRP A 1 91 ? -13.068 -9.195 0.009 1.00 93.31 91 TRP A CA 1
ATOM 731 C C . TRP A 1 91 ? -13.375 -9.912 1.328 1.00 93.31 91 TRP A C 1
ATOM 733 O O . TRP A 1 91 ? -14.452 -9.753 1.909 1.00 93.31 91 TRP A O 1
ATOM 743 N N . VAL A 1 92 ? -12.401 -10.667 1.832 1.00 92.62 92 VAL A N 1
ATOM 744 C CA . VAL A 1 92 ? -12.481 -11.324 3.138 1.00 92.62 92 VAL A CA 1
ATOM 745 C C . VAL A 1 92 ? -11.965 -10.360 4.203 1.00 92.62 92 VAL A C 1
ATOM 747 O O . VAL A 1 92 ? -10.797 -9.980 4.188 1.00 92.62 92 VAL A O 1
ATOM 750 N N . SER A 1 93 ? -12.825 -9.948 5.133 1.00 90.69 93 SER A N 1
ATOM 751 C CA . SER A 1 93 ? -12.439 -9.073 6.246 1.00 90.69 93 SER A CA 1
ATOM 752 C C . SER A 1 93 ? -11.659 -9.830 7.319 1.00 90.69 93 SER A C 1
ATOM 754 O O . SER A 1 93 ? -12.013 -10.966 7.650 1.00 90.69 93 SER A O 1
ATOM 756 N N . PHE A 1 94 ? -10.671 -9.182 7.933 1.00 85.69 94 PHE A N 1
ATOM 757 C CA . PHE A 1 94 ? -10.048 -9.723 9.139 1.00 85.69 94 PHE A CA 1
ATOM 758 C C . PHE A 1 94 ? -11.023 -9.639 10.324 1.00 85.69 94 PHE A C 1
ATOM 760 O O . PHE A 1 94 ? -11.783 -8.672 10.443 1.00 85.69 94 PHE A O 1
ATOM 767 N N . PRO A 1 95 ? -11.052 -10.657 11.200 1.00 80.81 95 PRO A N 1
ATOM 768 C CA . PRO A 1 95 ? -11.897 -10.615 12.380 1.00 80.81 95 PRO A CA 1
ATOM 769 C C . PRO A 1 95 ? -11.396 -9.524 13.328 1.00 80.81 95 PRO A C 1
ATOM 771 O O . PRO A 1 95 ? -10.208 -9.454 13.638 1.00 80.81 95 PRO A O 1
ATOM 774 N N . LYS A 1 96 ? -12.313 -8.698 13.839 1.00 70.44 96 LYS A N 1
ATOM 775 C CA . LYS A 1 96 ? -11.986 -7.794 14.946 1.00 70.44 96 LYS A CA 1
ATOM 776 C C . LYS A 1 96 ? -11.595 -8.622 16.166 1.00 70.44 96 LYS A C 1
ATOM 778 O O . LYS A 1 96 ? -12.196 -9.672 16.413 1.00 70.44 96 LYS A O 1
ATOM 783 N N . ALA A 1 97 ? -10.616 -8.135 16.929 1.00 66.12 97 ALA A N 1
ATOM 784 C CA . ALA A 1 97 ? -10.218 -8.775 18.175 1.00 66.12 97 ALA A CA 1
ATOM 785 C C . ALA A 1 97 ? -11.466 -9.021 19.051 1.00 66.12 97 ALA A C 1
ATOM 787 O O . ALA A 1 97 ? -12.298 -8.116 19.191 1.00 66.12 97 ALA A O 1
ATOM 788 N N . PRO A 1 98 ? -11.641 -10.228 19.621 1.00 65.56 98 PRO A N 1
ATOM 789 C CA . PRO A 1 98 ? -12.779 -10.494 20.486 1.00 65.56 98 PRO A CA 1
ATOM 790 C C . PRO A 1 98 ? -12.728 -9.542 21.683 1.00 65.56 98 PRO A C 1
ATOM 792 O O . PRO A 1 98 ? -11.715 -9.459 22.370 1.00 65.56 98 PRO A O 1
ATOM 795 N N . THR A 1 99 ? -13.826 -8.846 21.971 1.00 60.38 99 THR A N 1
ATOM 796 C CA . THR A 1 99 ? -13.903 -7.870 23.074 1.00 60.38 99 THR A CA 1
ATOM 797 C C . THR A 1 99 ? -13.837 -8.508 24.470 1.00 60.38 99 THR A C 1
ATOM 799 O O . THR A 1 99 ? -13.727 -7.796 25.463 1.00 60.38 99 THR A O 1
ATOM 802 N N . LEU A 1 100 ? -13.906 -9.842 24.560 1.00 57.00 100 LEU A N 1
ATOM 803 C CA . LEU A 1 100 ? -13.987 -10.619 25.800 1.00 57.00 100 LEU A CA 1
ATOM 804 C C . LEU A 1 100 ? -13.009 -11.804 25.788 1.00 57.00 100 LEU A C 1
ATOM 806 O O . LEU A 1 100 ? -13.423 -12.961 25.865 1.00 57.00 100 LEU A O 1
ATOM 810 N N . VAL A 1 101 ? -11.707 -11.542 25.672 1.00 60.12 101 VAL A N 1
ATOM 811 C CA . VAL A 1 101 ? -10.682 -12.580 25.877 1.00 60.12 101 VAL A CA 1
ATOM 812 C C . VAL A 1 101 ? -10.127 -12.528 27.305 1.00 60.12 101 VAL A C 1
ATOM 814 O O . VAL A 1 101 ? -9.731 -11.460 27.765 1.00 60.12 101 VAL A O 1
ATOM 817 N N . PRO A 1 102 ? -10.058 -13.670 28.019 1.00 60.62 102 PRO A N 1
ATOM 818 C CA . PRO A 1 102 ? -9.483 -13.745 29.365 1.00 60.62 102 PRO A CA 1
ATOM 819 C C . PRO A 1 102 ? -7.942 -13.726 29.370 1.00 60.62 102 PRO A C 1
ATOM 821 O O . PRO A 1 102 ? -7.331 -13.850 30.428 1.00 60.62 102 PRO A O 1
ATOM 824 N N . PHE A 1 103 ? -7.306 -13.598 28.203 1.00 61.00 103 PHE A N 1
ATOM 825 C CA . PHE A 1 103 ? -5.859 -13.537 28.028 1.00 61.00 103 PHE A CA 1
ATOM 826 C C . PHE A 1 103 ? -5.476 -12.334 27.164 1.00 61.00 103 PHE A C 1
ATOM 828 O O . PHE A 1 103 ? -6.223 -11.915 26.282 1.00 61.00 103 PHE A O 1
ATOM 835 N N . VAL A 1 104 ? -4.291 -11.786 27.429 1.00 54.38 104 VAL A N 1
ATOM 836 C CA . VAL A 1 104 ? -3.715 -10.673 26.672 1.00 54.38 104 VAL A CA 1
ATOM 837 C C . VAL A 1 104 ? -3.414 -11.156 25.255 1.00 54.38 104 VAL A C 1
ATOM 839 O O . VAL A 1 104 ? -2.637 -12.093 25.073 1.00 54.38 104 VAL A O 1
ATOM 842 N N . VAL A 1 105 ? -4.029 -10.527 24.253 1.00 53.22 105 VAL A N 1
ATOM 843 C CA . VAL A 1 105 ? -3.637 -10.712 22.851 1.00 53.22 105 VAL A CA 1
ATOM 844 C C . VAL A 1 105 ? -2.207 -10.189 22.722 1.00 53.22 105 VAL A C 1
ATOM 846 O O . VAL A 1 105 ? -1.958 -9.003 22.922 1.00 53.22 105 VAL A O 1
ATOM 849 N N . GLN A 1 106 ? -1.248 -11.083 22.473 1.00 47.72 106 GLN A N 1
ATOM 850 C CA . GLN A 1 106 ? 0.125 -10.680 22.188 1.00 47.72 106 GLN A CA 1
ATOM 851 C C . GLN A 1 106 ? 0.183 -10.087 20.786 1.00 47.72 106 GLN A C 1
ATOM 85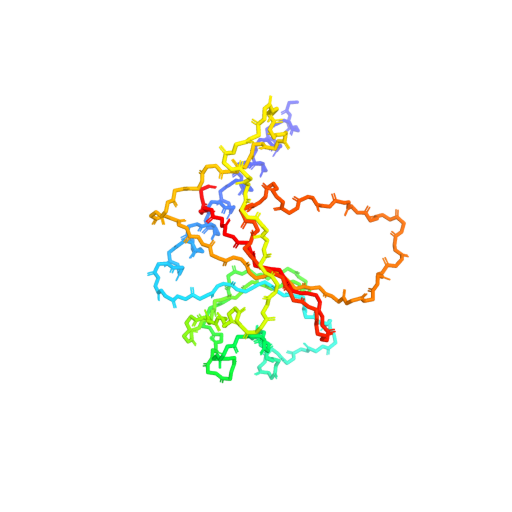3 O O . GLN A 1 106 ? -0.128 -10.748 19.800 1.00 47.72 106 GLN A O 1
ATOM 858 N N . GLY A 1 107 ? 0.581 -8.826 20.738 1.00 50.91 107 GLY A N 1
ATOM 859 C CA . GLY A 1 107 ? 0.565 -7.998 19.550 1.00 50.91 107 GLY A CA 1
ATOM 860 C C . GLY A 1 107 ? 0.133 -6.623 20.006 1.00 50.91 107 GLY A C 1
ATOM 861 O O . GLY A 1 107 ? -1.048 -6.395 20.252 1.00 50.91 107 GLY A O 1
ATOM 862 N N . ASN A 1 108 ? 1.097 -5.721 20.174 1.00 48.44 108 ASN A N 1
ATOM 863 C CA . ASN A 1 108 ? 0.781 -4.307 20.275 1.00 48.44 108 ASN A CA 1
ATOM 864 C C . ASN A 1 108 ? 0.242 -3.912 18.899 1.00 48.44 108 ASN A C 1
ATOM 866 O O . ASN A 1 108 ? 1.014 -3.509 18.033 1.00 48.44 108 ASN A O 1
ATOM 870 N N . GLY A 1 109 ? -1.055 -4.124 18.667 1.00 54.34 109 GLY A N 1
ATOM 871 C CA . GLY A 1 109 ? -1.733 -3.494 17.547 1.00 54.34 109 GLY A CA 1
ATOM 872 C C . GLY A 1 109 ? -1.419 -2.009 17.640 1.00 54.34 109 GLY A C 1
ATOM 873 O O . GLY A 1 109 ? -1.501 -1.435 18.728 1.00 54.34 109 GLY A O 1
ATOM 874 N N . LEU A 1 110 ? -0.949 -1.423 16.543 1.00 60.97 110 LEU A N 1
ATOM 875 C CA . LEU A 1 110 ? -0.661 0.003 16.515 1.00 60.97 110 LEU A CA 1
ATOM 876 C C . LEU A 1 110 ? -1.943 0.740 16.923 1.00 60.97 110 LEU A C 1
ATOM 878 O O . LEU A 1 110 ? -3.001 0.517 16.334 1.00 60.97 110 LEU A O 1
ATOM 882 N N . GLU A 1 111 ? -1.871 1.569 17.965 1.00 65.31 111 GLU A N 1
ATOM 883 C CA . GLU A 1 111 ? -2.965 2.478 18.297 1.00 65.31 111 GLU A CA 1
ATOM 884 C C . GLU A 1 111 ? -3.006 3.549 17.210 1.00 65.31 111 GLU A C 1
ATOM 886 O O . GLU A 1 111 ? -2.222 4.496 17.207 1.00 65.31 111 GLU A O 1
ATOM 891 N N . LEU A 1 112 ? -3.886 3.345 16.234 1.00 68.12 112 LEU A N 1
ATOM 892 C CA . LEU A 1 112 ? -4.020 4.242 15.097 1.00 68.12 112 LEU A CA 1
ATOM 893 C C . LEU A 1 112 ? -4.855 5.457 15.491 1.00 68.12 112 LEU A C 1
ATOM 895 O O . LEU A 1 112 ? -6.001 5.323 15.924 1.00 68.12 112 LEU A O 1
ATOM 899 N N . GLU A 1 113 ? -4.328 6.652 15.252 1.00 69.38 113 GLU A N 1
ATOM 900 C CA . GLU A 1 113 ? -5.141 7.861 15.304 1.00 69.38 113 GLU A CA 1
ATOM 901 C C . GLU A 1 113 ? -6.033 7.963 14.065 1.00 69.38 113 GLU A C 1
ATOM 903 O O . GLU A 1 113 ? -5.561 7.952 12.925 1.00 69.38 113 GLU A O 1
ATOM 908 N N . GLU A 1 114 ? -7.342 8.105 14.277 1.00 66.94 114 GLU A N 1
ATOM 909 C CA . GLU A 1 114 ? -8.312 8.160 13.178 1.00 66.94 114 GLU A CA 1
ATOM 910 C C . GLU A 1 114 ? -8.084 9.362 12.247 1.00 66.94 114 GLU A C 1
ATOM 912 O O . GLU A 1 114 ? -8.239 9.231 11.030 1.00 66.94 114 GLU A O 1
ATOM 917 N N . GLU A 1 115 ? -7.642 10.498 12.799 1.00 68.06 115 GLU A N 1
ATOM 918 C CA . GLU A 1 115 ? -7.462 11.772 12.084 1.00 68.06 115 GLU A CA 1
ATOM 919 C C . GLU A 1 115 ? -6.304 11.768 11.072 1.00 68.06 115 GLU A C 1
ATOM 921 O O . GLU A 1 115 ? -6.281 12.600 10.167 1.00 68.06 115 GLU A O 1
ATOM 926 N N . SER A 1 116 ? -5.349 10.839 11.192 1.00 72.50 116 SER A N 1
ATOM 927 C CA . SER A 1 116 ? -4.186 10.719 10.292 1.00 72.50 116 SER A CA 1
ATOM 928 C C . SER A 1 116 ? -4.064 9.325 9.673 1.00 72.50 116 SER A C 1
ATOM 930 O O . SER A 1 116 ? -2.963 8.875 9.344 1.00 72.50 116 SER A O 1
ATOM 932 N N . SER A 1 117 ? -5.196 8.633 9.528 1.00 83.69 117 SER A N 1
ATOM 933 C CA . SER A 1 117 ? -5.221 7.279 8.985 1.00 83.69 117 SER A CA 1
ATOM 934 C C . SER A 1 117 ? -4.998 7.247 7.468 1.00 83.69 117 SER A C 1
ATOM 936 O O . SER A 1 117 ? -5.543 8.047 6.706 1.00 83.69 117 SER A O 1
ATOM 938 N N . VAL A 1 118 ? -4.191 6.287 7.024 1.00 88.06 118 VAL A N 1
ATOM 939 C CA . VAL A 1 118 ? -3.921 5.966 5.621 1.00 88.06 118 VAL A CA 1
ATOM 940 C C . VAL A 1 118 ? -4.254 4.508 5.372 1.00 88.06 118 VAL A C 1
ATOM 942 O O . VAL A 1 118 ? -4.070 3.651 6.231 1.00 88.06 118 VAL A O 1
ATOM 945 N N . TYR A 1 119 ? -4.737 4.226 4.167 1.00 90.81 119 TYR A N 1
ATOM 946 C CA . TYR A 1 119 ? -4.974 2.869 3.703 1.00 90.81 119 TYR A CA 1
ATOM 947 C C . TYR A 1 119 ? -3.848 2.450 2.764 1.00 90.81 119 TYR A C 1
ATOM 949 O O . TYR A 1 119 ? -3.553 3.141 1.787 1.00 90.81 119 TYR A O 1
ATOM 957 N N . LEU A 1 120 ? -3.227 1.318 3.071 1.00 92.00 120 LEU A N 1
ATOM 958 C CA . LEU A 1 120 ? -2.186 0.694 2.269 1.00 92.00 120 LEU A CA 1
ATOM 959 C C . LEU A 1 120 ? -2.799 -0.485 1.521 1.00 92.00 120 LEU A C 1
ATOM 961 O O . LEU A 1 120 ? -3.405 -1.357 2.140 1.00 92.00 120 LEU A O 1
ATOM 965 N N . LEU A 1 121 ? -2.622 -0.513 0.203 1.00 92.81 121 LEU A N 1
ATOM 966 C CA . LEU A 1 121 ? -2.927 -1.663 -0.640 1.00 92.81 121 LEU A CA 1
ATOM 967 C C . LEU A 1 121 ? -1.609 -2.370 -0.960 1.00 92.81 121 LEU A C 1
ATOM 969 O O . LEU A 1 121 ? -0.750 -1.805 -1.637 1.00 92.81 121 LEU A O 1
ATOM 973 N N . LEU A 1 122 ? -1.440 -3.576 -0.427 1.00 91.50 122 LEU A N 1
ATOM 974 C CA . LEU A 1 122 ? -0.276 -4.422 -0.659 1.00 91.50 122 LEU A CA 1
ATOM 975 C C . LEU A 1 122 ? -0.644 -5.504 -1.661 1.00 91.50 122 LEU A C 1
ATOM 977 O O . LEU A 1 122 ? -1.611 -6.226 -1.438 1.00 91.50 122 LEU A O 1
ATOM 981 N N . GLU A 1 123 ? 0.142 -5.637 -2.723 1.00 90.56 123 GLU A N 1
ATOM 982 C CA . GLU A 1 123 ? -0.079 -6.618 -3.782 1.00 90.56 123 GLU A CA 1
ATOM 983 C C . GLU A 1 123 ? 1.174 -7.459 -3.998 1.00 90.56 123 GLU A C 1
ATOM 985 O O . GLU A 1 123 ? 2.295 -6.946 -4.004 1.00 90.56 123 GLU A O 1
ATOM 990 N N . THR A 1 124 ? 0.984 -8.762 -4.175 1.00 86.69 124 THR A N 1
ATOM 991 C CA . THR A 1 124 ? 2.063 -9.697 -4.495 1.00 86.69 124 THR A CA 1
ATOM 992 C C . THR A 1 124 ? 1.554 -10.832 -5.366 1.00 86.69 124 THR A C 1
ATOM 994 O O . THR A 1 124 ? 0.400 -11.247 -5.266 1.00 86.69 124 THR A O 1
ATOM 997 N N . GLU A 1 125 ? 2.431 -11.379 -6.201 1.00 84.19 125 GLU A N 1
ATOM 998 C CA . GLU A 1 125 ? 2.130 -12.563 -7.001 1.00 84.19 125 GLU A CA 1
ATOM 999 C C . GLU A 1 125 ? 1.779 -13.764 -6.107 1.00 84.19 125 GLU A C 1
ATOM 1001 O O . GLU A 1 125 ? 2.304 -13.920 -5.002 1.00 84.19 125 GLU A O 1
ATOM 1006 N N . THR A 1 126 ? 0.889 -14.631 -6.592 1.00 79.75 126 THR A N 1
ATOM 1007 C CA . THR A 1 126 ? 0.490 -15.867 -5.896 1.00 79.75 126 THR A CA 1
ATOM 1008 C C . THR A 1 126 ? 1.553 -16.958 -5.968 1.00 79.75 126 THR A C 1
ATOM 1010 O O . THR A 1 126 ? 1.505 -17.913 -5.193 1.00 79.75 126 THR A O 1
ATOM 1013 N N . VAL A 1 127 ? 2.482 -16.862 -6.923 1.00 80.06 127 VAL A N 1
ATOM 1014 C CA . VAL A 1 127 ? 3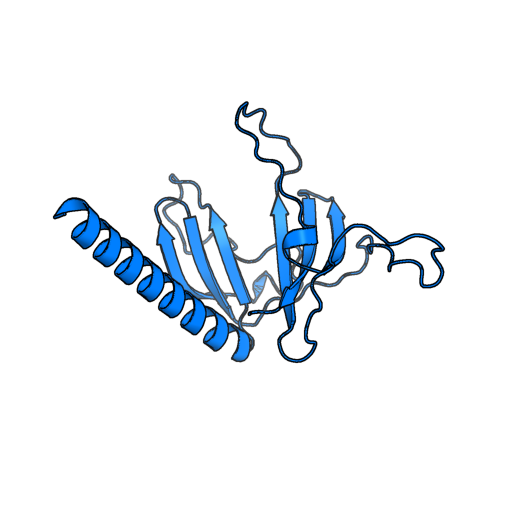.532 -17.860 -7.122 1.00 80.06 127 VAL A CA 1
ATOM 1015 C C . VAL A 1 127 ? 4.701 -17.523 -6.196 1.00 80.06 127 VAL A C 1
ATOM 1017 O O . VAL A 1 127 ? 5.336 -16.483 -6.372 1.00 80.06 127 VAL A O 1
ATOM 1020 N N . PRO A 1 128 ? 5.018 -18.379 -5.209 1.00 68.38 128 PRO A N 1
ATOM 1021 C CA . PRO A 1 128 ? 6.134 -18.123 -4.317 1.00 68.38 128 PRO A CA 1
ATOM 1022 C C . PRO A 1 128 ? 7.443 -18.189 -5.103 1.00 68.38 128 PRO A C 1
ATOM 1024 O O . PRO A 1 128 ? 7.772 -19.204 -5.723 1.00 68.38 128 PRO A O 1
ATOM 1027 N N . THR A 1 129 ? 8.225 -17.115 -5.050 1.00 66.31 129 THR A N 1
ATOM 1028 C CA . THR A 1 129 ? 9.612 -17.146 -5.507 1.00 66.31 129 THR A CA 1
ATOM 1029 C C . THR A 1 129 ? 10.428 -17.923 -4.477 1.00 66.31 129 THR A C 1
ATOM 1031 O O . THR A 1 129 ? 10.620 -17.474 -3.351 1.00 66.31 129 THR A O 1
ATOM 1034 N N . MET A 1 130 ? 10.888 -19.120 -4.851 1.00 58.94 130 MET A N 1
ATOM 1035 C CA . MET A 1 130 ? 11.730 -19.990 -4.018 1.00 58.94 130 MET A CA 1
ATOM 1036 C C . MET A 1 130 ? 13.143 -19.410 -3.909 1.00 58.94 130 MET A C 1
ATOM 1038 O O . MET A 1 130 ? 14.078 -19.903 -4.534 1.00 58.94 130 MET A O 1
ATOM 1042 N N . ASN A 1 131 ? 13.288 -18.318 -3.164 1.00 63.88 131 ASN A N 1
ATOM 1043 C CA . ASN A 1 131 ? 14.577 -17.695 -2.907 1.00 63.88 131 ASN A CA 1
ATOM 1044 C C . ASN A 1 131 ? 14.999 -18.007 -1.467 1.00 63.88 131 ASN A C 1
ATOM 1046 O O . ASN A 1 131 ? 14.267 -17.732 -0.519 1.00 63.88 131 ASN A O 1
ATOM 1050 N N . GLU A 1 132 ? 16.190 -18.571 -1.279 1.00 60.91 132 GLU A N 1
ATOM 1051 C CA . GLU A 1 132 ? 16.666 -19.037 0.037 1.00 60.91 132 GLU A CA 1
ATOM 1052 C C . GLU A 1 132 ? 16.844 -17.895 1.065 1.00 60.91 132 GLU A C 1
ATOM 1054 O O . GLU A 1 132 ? 16.910 -18.141 2.264 1.00 60.91 132 GLU A O 1
ATOM 1059 N N . ASN A 1 133 ? 16.818 -16.634 0.613 1.00 64.75 133 ASN A N 1
ATOM 1060 C CA . ASN A 1 133 ? 16.880 -15.418 1.434 1.00 64.75 133 ASN A CA 1
ATOM 1061 C C . ASN A 1 133 ? 15.500 -14.781 1.705 1.00 64.75 133 ASN A C 1
ATOM 1063 O O . ASN A 1 133 ? 15.374 -13.554 1.736 1.00 64.75 133 ASN A O 1
ATOM 1067 N N . THR A 1 134 ? 14.443 -15.581 1.862 1.00 64.19 134 THR A N 1
ATOM 1068 C CA . THR A 1 134 ? 13.099 -15.029 2.099 1.00 64.19 134 THR A CA 1
ATOM 1069 C C . THR A 1 134 ? 12.987 -14.474 3.523 1.00 64.19 134 THR A C 1
ATOM 1071 O O . THR A 1 134 ? 13.075 -15.210 4.504 1.00 64.19 134 THR A O 1
ATOM 1074 N N . MET A 1 135 ? 12.776 -13.162 3.644 1.00 69.75 135 MET A N 1
ATOM 1075 C CA . MET A 1 135 ? 12.464 -12.503 4.912 1.00 69.75 135 MET A CA 1
ATOM 1076 C C . MET A 1 135 ? 10.971 -12.659 5.204 1.00 69.75 135 MET A C 1
ATOM 1078 O O . MET A 1 135 ? 10.138 -12.317 4.367 1.00 69.75 135 MET A O 1
ATOM 1082 N N . GLN A 1 136 ? 10.627 -13.164 6.388 1.00 71.69 136 GLN A N 1
ATOM 1083 C CA . GLN A 1 136 ? 9.241 -13.175 6.852 1.00 71.69 136 GLN A CA 1
ATOM 1084 C C . GLN A 1 136 ? 8.888 -11.786 7.387 1.00 71.69 136 GLN A C 1
ATOM 1086 O O . GLN A 1 136 ? 9.572 -11.267 8.268 1.00 71.69 136 GLN A O 1
ATOM 1091 N N . LEU A 1 137 ? 7.831 -11.188 6.841 1.00 74.88 137 LEU A N 1
ATOM 1092 C CA . LEU A 1 137 ? 7.319 -9.888 7.258 1.00 74.88 137 LEU A CA 1
ATOM 1093 C C . LEU A 1 137 ? 5.972 -10.082 7.957 1.00 74.88 137 LEU A C 1
ATOM 1095 O O . LEU A 1 137 ? 5.048 -10.631 7.362 1.00 74.88 137 LEU A O 1
ATOM 1099 N N . LEU A 1 138 ? 5.861 -9.618 9.201 1.00 82.31 138 LEU A N 1
ATOM 1100 C CA . LEU A 1 138 ? 4.586 -9.553 9.917 1.00 82.31 138 LEU A CA 1
ATOM 1101 C C . LEU A 1 138 ? 3.885 -8.246 9.545 1.00 82.31 138 LEU A C 1
ATOM 1103 O O . LEU A 1 138 ? 4.351 -7.163 9.905 1.00 82.31 138 LEU A O 1
ATOM 1107 N N . ILE A 1 139 ? 2.788 -8.346 8.799 1.00 81.62 139 ILE A N 1
ATOM 1108 C CA . ILE A 1 139 ? 2.030 -7.189 8.299 1.00 81.62 139 ILE A CA 1
ATOM 1109 C C . ILE A 1 139 ? 1.351 -6.407 9.429 1.00 81.62 139 ILE A C 1
ATOM 1111 O O . ILE A 1 139 ? 1.164 -5.199 9.316 1.00 81.62 139 ILE A O 1
ATOM 1115 N N . GLU A 1 140 ? 1.062 -7.073 10.546 1.00 81.75 140 GLU A N 1
ATOM 1116 C CA . GLU A 1 140 ? 0.462 -6.498 11.751 1.00 81.75 140 GLU A CA 1
ATOM 1117 C C . GLU A 1 140 ? 1.382 -5.470 12.427 1.00 81.75 140 GLU A C 1
ATOM 1119 O O . GLU A 1 140 ? 0.916 -4.616 13.176 1.00 81.75 140 GLU A O 1
ATOM 1124 N N . GLY A 1 141 ? 2.690 -5.521 12.144 1.00 81.00 141 GLY A N 1
ATOM 1125 C CA . GLY A 1 141 ? 3.650 -4.518 12.607 1.00 81.00 141 GLY A CA 1
ATOM 1126 C C . GLY A 1 141 ? 3.573 -3.183 11.860 1.00 81.00 141 GLY A C 1
ATOM 1127 O O . GLY A 1 141 ? 4.221 -2.230 12.282 1.00 81.00 141 GLY A O 1
ATOM 1128 N N . TYR A 1 142 ? 2.809 -3.111 10.765 1.00 83.25 142 TYR A N 1
ATOM 1129 C CA . TYR A 1 142 ? 2.712 -1.939 9.885 1.00 83.25 142 TYR A CA 1
ATOM 1130 C C . TYR A 1 142 ? 1.295 -1.358 9.795 1.00 83.25 142 TYR A C 1
ATOM 1132 O O . TYR A 1 142 ? 1.073 -0.417 9.040 1.00 83.25 142 TYR A O 1
ATOM 1140 N N . GLY A 1 143 ? 0.325 -1.923 10.515 1.00 85.38 143 GLY A N 1
ATOM 1141 C CA . GLY A 1 143 ? -1.040 -1.413 10.553 1.00 85.38 143 GLY A CA 1
ATOM 1142 C C . GLY A 1 143 ? -2.063 -2.449 11.011 1.00 85.38 143 GLY A C 1
ATOM 1143 O O . GLY A 1 143 ? -1.748 -3.614 11.245 1.00 85.38 143 GLY A O 1
ATOM 1144 N N . GLU A 1 144 ? -3.316 -2.015 11.108 1.00 88.19 144 GLU A N 1
ATOM 1145 C CA . GLU A 1 144 ? -4.474 -2.876 11.330 1.00 88.19 144 GLU A CA 1
ATOM 1146 C C . GLU A 1 144 ? -4.893 -3.522 9.996 1.00 88.19 144 GLU A C 1
ATOM 1148 O O . GLU A 1 144 ? -5.278 -2.810 9.062 1.00 88.19 144 GLU A O 1
ATOM 1153 N N . PRO A 1 145 ? -4.846 -4.857 9.863 1.00 89.38 145 PRO A N 1
ATOM 1154 C CA . PRO A 1 145 ? -5.313 -5.524 8.659 1.00 89.38 145 PRO A CA 1
ATOM 1155 C C . PRO A 1 145 ? -6.841 -5.453 8.557 1.00 89.38 145 PRO A C 1
ATOM 1157 O O . PRO A 1 145 ? -7.559 -5.827 9.480 1.00 89.38 145 PRO A O 1
ATOM 1160 N N . ILE A 1 146 ? -7.350 -4.966 7.422 1.00 91.50 146 ILE A N 1
ATOM 1161 C CA . ILE A 1 146 ? -8.782 -4.694 7.214 1.00 91.50 146 ILE A CA 1
ATOM 1162 C C . ILE A 1 146 ? -9.439 -5.798 6.396 1.00 91.50 146 ILE A C 1
ATOM 1164 O O . ILE A 1 146 ? -10.434 -6.395 6.814 1.00 91.50 146 ILE A O 1
ATOM 1168 N N . ALA A 1 147 ? -8.879 -6.087 5.224 1.00 93.81 147 ALA A N 1
ATOM 1169 C CA . ALA A 1 147 ? -9.398 -7.107 4.329 1.00 93.81 147 ALA A CA 1
ATOM 1170 C C . ALA A 1 147 ? -8.302 -7.662 3.422 1.00 93.81 147 ALA A C 1
ATOM 1172 O O . ALA A 1 147 ? -7.288 -7.008 3.179 1.00 93.81 147 ALA A O 1
ATOM 1173 N N . TRP A 1 148 ? -8.529 -8.853 2.887 1.00 93.75 148 TRP A N 1
ATOM 1174 C CA . TRP A 1 148 ? -7.661 -9.479 1.901 1.00 93.75 148 TRP A CA 1
ATOM 1175 C C . TRP A 1 148 ? -8.480 -10.136 0.792 1.00 93.75 148 TRP A C 1
ATOM 1177 O O . TRP A 1 148 ? -9.661 -10.463 0.960 1.00 93.75 148 TRP A O 1
ATOM 1187 N N . LYS A 1 149 ? -7.849 -10.308 -0.365 1.00 93.38 149 LYS A N 1
ATOM 1188 C CA . LYS A 1 149 ? -8.428 -10.973 -1.529 1.00 93.38 149 LYS A CA 1
ATOM 1189 C C . LYS A 1 149 ? -7.339 -11.728 -2.279 1.00 93.38 149 LYS A C 1
ATOM 1191 O O . LYS A 1 149 ? -6.183 -11.311 -2.293 1.00 93.38 149 LYS A O 1
ATOM 1196 N N . VAL A 1 150 ? -7.717 -12.837 -2.901 1.00 90.94 150 VAL A N 1
ATOM 1197 C CA . VAL A 1 150 ? -6.855 -13.589 -3.815 1.00 90.94 150 VAL A CA 1
ATOM 1198 C C . VAL A 1 150 ? -7.617 -13.782 -5.117 1.00 90.94 150 VAL A C 1
ATOM 1200 O O . VAL A 1 150 ? -8.643 -14.458 -5.120 1.00 90.94 150 VAL A O 1
ATOM 1203 N N . ASP A 1 151 ? -7.106 -13.180 -6.190 1.00 85.06 151 ASP A N 1
ATOM 1204 C CA . ASP A 1 151 ? -7.593 -13.359 -7.565 1.00 85.06 151 ASP A CA 1
ATOM 1205 C C . ASP A 1 151 ? -6.415 -13.777 -8.473 1.00 85.06 151 ASP A C 1
ATOM 1207 O O . ASP A 1 151 ? -5.879 -14.873 -8.323 1.00 85.06 151 ASP A O 1
ATOM 1211 N N . SER A 1 152 ? -5.981 -12.899 -9.392 1.00 84.12 152 SER A N 1
ATOM 1212 C CA . SER A 1 152 ? -4.751 -13.048 -10.186 1.00 84.12 152 SER A CA 1
ATOM 1213 C C . SER A 1 152 ? -3.484 -12.870 -9.345 1.00 84.12 152 SER A C 1
ATOM 1215 O O . SER A 1 152 ? -2.434 -13.417 -9.670 1.00 84.12 152 SER A O 1
ATOM 1217 N N . HIS A 1 153 ? -3.593 -12.114 -8.257 1.00 88.88 153 HIS A N 1
ATOM 1218 C CA . HIS A 1 153 ? -2.550 -11.839 -7.283 1.00 88.88 153 HIS A CA 1
ATOM 1219 C C . HIS A 1 153 ? -3.172 -11.802 -5.878 1.00 88.88 153 HIS A C 1
ATOM 1221 O O . HIS A 1 153 ? -4.399 -11.789 -5.718 1.00 88.88 153 HIS A O 1
ATOM 1227 N N . ILE A 1 154 ? -2.325 -11.830 -4.853 1.00 90.69 154 ILE A N 1
ATOM 1228 C CA . ILE A 1 154 ? -2.732 -11.662 -3.459 1.00 90.69 154 ILE A CA 1
ATOM 1229 C C . ILE A 1 154 ? -2.738 -10.168 -3.160 1.00 90.69 154 ILE A C 1
ATOM 1231 O O . ILE A 1 154 ? -1.738 -9.493 -3.406 1.00 90.69 154 ILE A O 1
ATOM 1235 N N . ALA A 1 155 ? -3.838 -9.675 -2.598 1.00 93.00 155 ALA A N 1
ATOM 1236 C CA . ALA A 1 155 ? -3.970 -8.296 -2.165 1.00 93.00 155 ALA A CA 1
ATOM 1237 C C . ALA A 1 155 ? -4.424 -8.205 -0.707 1.00 93.00 155 ALA A C 1
ATOM 1239 O O . ALA A 1 155 ? -5.322 -8.931 -0.272 1.00 93.00 155 ALA A O 1
ATOM 1240 N N . VAL A 1 156 ? -3.818 -7.292 0.046 1.00 93.19 156 VAL A N 1
ATOM 1241 C CA . VAL A 1 156 ? -4.132 -7.035 1.455 1.00 93.19 156 VAL A CA 1
ATOM 1242 C C . VAL A 1 156 ? -4.281 -5.536 1.668 1.00 93.19 156 VAL A C 1
ATOM 1244 O O . VAL A 1 156 ? -3.452 -4.753 1.211 1.00 93.19 156 VAL A O 1
ATOM 1247 N N . ILE A 1 157 ? -5.333 -5.141 2.382 1.00 93.44 157 ILE A N 1
ATOM 1248 C CA . ILE A 1 157 ? -5.556 -3.762 2.805 1.00 93.44 157 ILE A CA 1
ATOM 1249 C C . ILE A 1 157 ? -5.212 -3.634 4.280 1.00 93.44 157 ILE A C 1
ATOM 1251 O O . ILE A 1 157 ? -5.804 -4.313 5.123 1.00 93.44 157 ILE A O 1
ATOM 1255 N N . LEU A 1 158 ? -4.289 -2.725 4.576 1.00 92.00 158 LEU A N 1
ATOM 1256 C CA . LEU A 1 158 ? -3.936 -2.320 5.931 1.00 92.00 158 LEU A CA 1
ATOM 1257 C C . LEU A 1 158 ? -4.403 -0.887 6.166 1.00 92.00 158 LEU A C 1
ATOM 1259 O O . LEU A 1 158 ? -4.272 -0.032 5.290 1.00 92.00 158 LEU A O 1
ATOM 1263 N N . LYS A 1 159 ? -4.912 -0.609 7.359 1.00 90.50 159 LYS A N 1
ATOM 1264 C CA . LYS A 1 159 ? -5.065 0.748 7.875 1.00 90.50 159 LYS A CA 1
ATOM 1265 C C . LYS A 1 159 ? -3.828 1.057 8.715 1.00 90.50 159 LYS A C 1
ATOM 1267 O O . LYS A 1 159 ? -3.498 0.297 9.614 1.00 90.50 159 LYS A O 1
ATOM 1272 N N . SER A 1 160 ? -3.147 2.150 8.420 1.00 89.38 160 SER A N 1
ATOM 1273 C CA . SER A 1 160 ? -1.958 2.620 9.137 1.00 89.38 160 SER A CA 1
ATOM 1274 C C . SER A 1 160 ? -2.141 4.083 9.517 1.00 89.38 160 SER A C 1
ATOM 1276 O O . SER A 1 160 ? -3.067 4.743 9.043 1.00 89.38 160 SER A O 1
ATOM 1278 N N . ASP A 1 161 ? -1.263 4.607 10.356 1.00 85.38 161 ASP A N 1
ATOM 1279 C CA . ASP A 1 161 ? -1.057 6.035 10.522 1.00 85.38 161 ASP A CA 1
ATOM 1280 C C . ASP A 1 161 ? 0.131 6.492 9.668 1.00 85.38 161 ASP A C 1
ATOM 1282 O O . ASP A 1 161 ? 0.899 5.689 9.133 1.00 85.38 161 ASP A O 1
ATOM 1286 N N . ILE A 1 162 ? 0.235 7.804 9.466 1.00 75.56 162 ILE A N 1
ATOM 1287 C CA . ILE A 1 162 ? 1.345 8.396 8.714 1.00 75.56 162 ILE A CA 1
ATOM 1288 C C . ILE A 1 162 ? 2.605 8.530 9.581 1.00 75.56 162 ILE A C 1
ATOM 1290 O O . ILE A 1 162 ? 3.659 8.722 9.002 1.00 75.56 162 ILE A O 1
ATOM 1294 N N . ARG A 1 163 ? 2.520 8.480 10.916 1.00 66.31 163 ARG A N 1
ATOM 1295 C CA . ARG A 1 163 ? 3.541 9.008 11.843 1.00 66.31 163 ARG A CA 1
ATOM 1296 C C . ARG A 1 163 ? 4.896 8.299 11.839 1.00 66.31 163 ARG A C 1
ATOM 1298 O O . ARG A 1 163 ? 4.964 7.078 11.604 1.00 66.31 163 ARG A O 1
#

pLDDT: mean 78.73, std 11.91, range [47.72, 93.81]

Nearest PDB structures (foldseek):
  7d3u-assembly1_E  TM=3.366E-01  e=3.791E+00  Dietzia sp. DQ12-45-1b
  6cn0-assembly4_D  TM=4.309E-01  e=5.408E+00  Proteus mirabilis

Mean predicted aligned error: 10.16 Å

Organism: Lutzomyi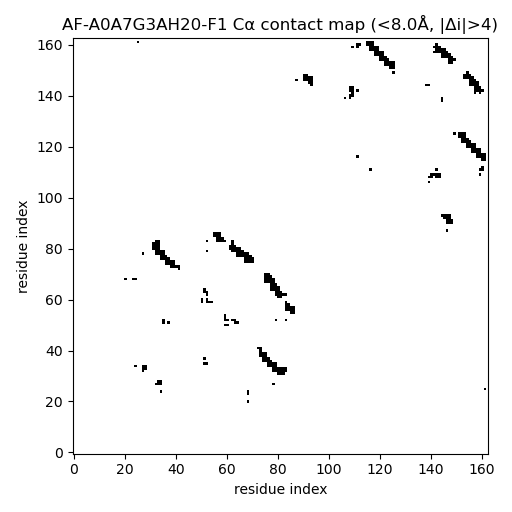a longipalpis (NCBI:txid7200)

Solvent-accessible surface area (backbone atoms only — not comparable to full-atom values): 10068 Å² total; per-residue (Å²): 110,71,67,57,53,50,50,52,51,49,52,49,53,50,52,51,52,52,54,54,52,48,52,52,50,54,60,39,48,75,68,57,30,32,78,47,76,52,74,49,62,89,84,64,85,60,75,86,78,56,77,83,45,53,88,72,25,79,47,31,89,65,35,38,82,74,48,78,79,46,76,58,91,44,38,38,31,32,31,27,42,59,45,75,44,68,70,68,76,93,44,50,64,54,81,74,79,73,94,82,61,100,61,84,75,88,66,82,65,66,86,64,53,79,93,50,54,42,81,44,81,47,76,44,72,73,70,81,78,92,51,97,82,70,78,87,77,68,67,55,82,68,19,51,67,49,33,35,45,76,76,93,36,36,36,38,34,29,42,25,52,78,126

Radius of gyration: 18.8 Å; Cα contacts (8 Å, |Δi|>4): 211; chains: 1; bounding box: 55×37×51 Å

Sequence (163 aa):
MLLTFYYMAATWIQSWRLRSVFSRITSKLTEHMSVVFYNLPSEINEVANTSVSSELCSNYTQARIRDVLWHSGSQRGCTLFPGQSVFLTPWVSFPKAPTLVPFVVQGNGLELEEESSVYLLLETETVPTMNENTMQLLIEGYGEPIAWKVDSHIAVILKSDIR

Foldseek 3Di:
DVVVVVVVVVVVVVVVLVVVLLVVQLVLVVVQKDKAKDFADQVDPCPPPDQSDDPQFPCSVPWDFDAWSDDDRRITITIIPNHTDGDCPPWAFDDDDPPDDPDDDPAPQPPADPVQKDKDKDKDAPDDDPDPPDDDDDCSVAAQWTTWDDDRITITIGIHGSD

Secondary structure (DSSP, 8-state):
-HHHHHHHHHHHHHHHHHHHHHHHHHHHHTTT-EEEEEEPPTT---TTTS--S-TTBTTTTT-EEEEEEEEETTEEEEEEESPP-B--TTPEEPPPPPTT-SS--SS------GGGEEEEEEEEESS----TTPPP--GGGSSEEEEEEESSEEEEEEEEE--